Protein AF-N6UA47-F1 (afdb_monomer_lite)

pLDDT: mean 77.06, std 16.18, range [23.44, 95.56]

Organism: Dendroctonus ponderosae (NCBI:txid77166)

Foldseek 3Di:
DVVVVVVLVVPLVVNLCCLVPDPVVVCVVVLVVCVVVPDPLLSVQVVLLSVLVSQLSNVLSVDDPVLVVLCPPPLLVVLLVDDPDPLCVVLVVLVVVVVVDRDHNQSVLVSLVSVVVSSLVSCVVRPPDPSSSVSVVVSSCSSSVVSVVD

Secondary structure (DSSP, 8-state):
-HHHHHHHHHTHHHHHHHHHHTHHHHHHHHHHHHHHHS-HHHHHHHHHHHHHHHHHHHHHTTS-HHHHHHHT-HHHHHHHH--S-HHHHHHHHHHHHHHHS---HHHHHHHHHHHHHHHHHHHHHH---HHHHHHHHHHHHHHHGGGGG-

Sequence (150 aa):
MHRLLLFCILDEITFCSYVKSGLRDCFNSTNALLEKCLPVKSKNVFLFMLDSTINLLKAVCAASAAEVIELVQPCVIDAIRGSDNMCYDSIEIDLLSFELNSSTKSDICKTLHSYRTCIDLELDRECSSAITTRTFFKFYDIWTSKCINQ

Radius of gyration: 16.41 Å; chains: 1; bounding box: 32×40×43 Å

Structure (mmCIF, N/CA/C/O backbone):
data_AF-N6UA47-F1
#
_entry.id   AF-N6UA47-F1
#
loop_
_atom_site.group_PDB
_atom_site.id
_atom_site.type_symbol
_atom_site.label_atom_id
_atom_site.label_alt_id
_atom_site.label_comp_id
_atom_site.label_asym_id
_atom_site.label_entity_id
_atom_site.label_seq_id
_atom_site.pdbx_PDB_ins_code
_atom_site.Cartn_x
_atom_site.Cartn_y
_atom_site.Cartn_z
_atom_site.occupancy
_atom_site.B_iso_or_equiv
_atom_site.auth_seq_id
_atom_site.auth_comp_id
_atom_site.auth_asym_id
_atom_site.auth_atom_id
_atom_site.pdbx_PDB_model_num
ATOM 1 N N . MET A 1 1 ? 12.973 -1.249 11.176 1.00 34.34 1 MET A N 1
ATOM 2 C CA . MET A 1 1 ? 11.824 -1.770 10.398 1.00 34.34 1 MET A CA 1
ATOM 3 C C . MET A 1 1 ? 12.188 -2.223 8.978 1.00 34.34 1 MET A C 1
ATOM 5 O O . MET A 1 1 ? 11.657 -3.243 8.572 1.00 34.34 1 MET A O 1
ATOM 9 N N . HIS A 1 2 ? 13.140 -1.598 8.260 1.00 29.05 2 HIS A N 1
ATOM 10 C CA . HIS A 1 2 ? 13.550 -2.028 6.896 1.00 29.05 2 HIS A CA 1
ATOM 11 C C . HIS A 1 2 ? 13.979 -3.489 6.736 1.00 29.05 2 HIS A C 1
ATOM 13 O O . HIS A 1 2 ? 13.713 -4.100 5.709 1.00 29.05 2 HIS A O 1
ATOM 19 N N . ARG A 1 3 ? 14.607 -4.084 7.755 1.00 23.44 3 ARG A N 1
ATOM 20 C CA . ARG A 1 3 ? 15.007 -5.498 7.696 1.00 23.44 3 ARG A CA 1
ATOM 21 C C . ARG A 1 3 ? 13.835 -6.480 7.777 1.00 23.44 3 ARG A C 1
ATOM 23 O O . ARG A 1 3 ? 13.989 -7.588 7.291 1.00 23.44 3 ARG A O 1
ATOM 30 N N . LEU A 1 4 ? 12.693 -6.092 8.352 1.00 31.94 4 LEU A N 1
ATOM 31 C CA . LEU A 1 4 ? 11.525 -6.974 8.486 1.00 31.94 4 LEU A CA 1
ATOM 32 C C . LEU A 1 4 ? 10.769 -7.122 7.161 1.00 31.94 4 LEU A C 1
ATOM 34 O O . LEU A 1 4 ? 10.395 -8.234 6.810 1.00 31.94 4 LEU A O 1
ATOM 38 N N . LEU A 1 5 ? 10.623 -6.037 6.393 1.00 35.72 5 LEU A N 1
ATOM 39 C CA . LEU A 1 5 ? 9.990 -6.084 5.070 1.00 35.72 5 LEU A CA 1
ATOM 40 C C . LEU A 1 5 ? 10.819 -6.899 4.065 1.00 35.72 5 LEU A C 1
ATOM 42 O O . LEU A 1 5 ? 10.248 -7.684 3.318 1.00 35.72 5 LEU A O 1
ATOM 46 N N . LEU A 1 6 ? 12.155 -6.792 4.100 1.00 39.16 6 LEU A N 1
ATOM 47 C CA . LEU A 1 6 ? 13.029 -7.584 3.224 1.00 39.16 6 LEU A CA 1
ATOM 48 C C . LEU A 1 6 ? 13.099 -9.074 3.619 1.00 39.16 6 LEU A C 1
ATOM 50 O O . LEU A 1 6 ? 13.186 -9.929 2.742 1.00 39.16 6 LEU A O 1
ATOM 54 N N . PHE A 1 7 ? 13.045 -9.402 4.918 1.00 35.53 7 PHE A N 1
ATOM 55 C CA . PHE A 1 7 ? 13.068 -10.799 5.381 1.00 35.53 7 PHE A CA 1
ATOM 56 C C . PHE A 1 7 ? 11.785 -11.564 5.026 1.00 35.53 7 PHE A C 1
ATOM 58 O O . PHE A 1 7 ? 11.852 -12.764 4.781 1.00 35.53 7 PHE A O 1
ATOM 65 N N . CYS A 1 8 ? 10.629 -10.894 4.962 1.00 40.22 8 CYS A N 1
ATOM 66 C CA . CYS A 1 8 ? 9.364 -11.541 4.596 1.00 40.22 8 CYS A CA 1
ATOM 67 C C . CYS A 1 8 ? 9.278 -11.934 3.111 1.00 40.22 8 CYS A C 1
ATOM 69 O O . CYS A 1 8 ? 8.526 -12.845 2.780 1.00 40.22 8 CYS A O 1
ATOM 71 N N . ILE A 1 9 ? 10.040 -11.276 2.231 1.00 41.72 9 ILE A N 1
ATOM 72 C CA . ILE A 1 9 ? 10.009 -11.520 0.778 1.00 41.72 9 ILE A CA 1
ATOM 73 C C . ILE A 1 9 ? 10.908 -12.707 0.385 1.00 41.72 9 ILE A C 1
ATOM 75 O O . ILE A 1 9 ? 10.650 -13.366 -0.611 1.00 41.72 9 ILE A O 1
ATOM 79 N N . LEU A 1 10 ? 11.937 -13.034 1.175 1.00 40.81 10 LEU A N 1
ATOM 80 C CA . LEU A 1 10 ? 12.879 -14.119 0.855 1.00 40.81 10 LEU A CA 1
ATOM 81 C C . LEU A 1 10 ? 12.419 -15.517 1.313 1.00 40.81 10 LEU A C 1
ATOM 83 O O . LEU A 1 10 ? 12.999 -16.510 0.886 1.00 40.81 10 LEU A O 1
ATOM 87 N N . ASP A 1 11 ? 11.368 -15.605 2.132 1.00 43.97 11 ASP A N 1
ATOM 88 C CA . ASP A 1 11 ? 10.750 -16.862 2.582 1.00 43.97 11 ASP A CA 1
ATOM 89 C C . ASP A 1 11 ? 9.286 -16.929 2.092 1.00 43.97 11 ASP A C 1
ATOM 91 O O . ASP A 1 11 ? 8.339 -17.094 2.868 1.00 43.97 11 ASP A O 1
ATOM 95 N N . GLU A 1 12 ? 9.100 -16.706 0.779 1.00 53.38 12 GLU A N 1
ATOM 96 C CA . GLU A 1 12 ? 7.801 -16.585 0.083 1.00 53.38 12 GLU A CA 1
ATOM 97 C C . GLU A 1 12 ? 6.804 -17.682 0.484 1.00 53.38 12 GLU A C 1
ATOM 99 O O . GLU A 1 12 ? 5.621 -17.410 0.698 1.00 53.38 12 GLU A O 1
ATOM 104 N N . ILE A 1 13 ? 7.279 -18.924 0.630 1.00 56.22 13 ILE A N 1
ATOM 105 C CA . ILE A 1 13 ? 6.439 -20.084 0.952 1.00 56.22 13 ILE A CA 1
ATOM 106 C C . ILE A 1 13 ? 5.871 -19.957 2.370 1.00 56.22 13 ILE A C 1
ATOM 108 O O . ILE A 1 13 ? 4.674 -20.166 2.578 1.00 56.22 13 ILE A O 1
ATOM 112 N N . THR A 1 14 ? 6.696 -19.563 3.340 1.00 62.81 14 THR A N 1
ATOM 113 C CA . THR A 1 14 ? 6.305 -19.492 4.753 1.00 62.81 14 THR A CA 1
ATOM 114 C C . THR A 1 14 ? 5.447 -18.257 5.033 1.00 62.81 14 THR A C 1
ATOM 116 O O . THR A 1 14 ? 4.401 -18.365 5.681 1.00 62.81 14 THR A O 1
ATOM 119 N N . PHE A 1 15 ? 5.823 -17.092 4.491 1.00 70.12 15 PHE A N 1
ATOM 120 C CA . PHE A 1 15 ? 5.075 -15.845 4.686 1.00 70.12 15 PHE A CA 1
ATOM 121 C C . PHE A 1 15 ? 3.703 -15.886 4.010 1.00 70.12 15 PHE A C 1
ATOM 123 O O . PHE A 1 15 ? 2.685 -15.602 4.646 1.00 70.12 15 PHE A O 1
ATOM 130 N N . CYS A 1 16 ? 3.632 -16.295 2.742 1.00 76.75 16 CYS A N 1
ATOM 131 C CA . CYS A 1 16 ? 2.354 -16.336 2.038 1.00 76.75 16 CYS A CA 1
ATOM 132 C C . CYS A 1 16 ? 1.443 -17.460 2.522 1.00 76.75 16 CYS A C 1
ATOM 134 O O . CYS A 1 16 ? 0.220 -17.290 2.523 1.00 76.75 16 CYS A O 1
ATOM 136 N N . SER A 1 17 ? 2.010 -18.574 2.996 1.00 72.62 17 SER A N 1
ATOM 137 C CA . SER A 1 17 ? 1.240 -19.573 3.736 1.00 72.62 17 SER A CA 1
ATOM 138 C C . SER A 1 17 ? 0.646 -18.959 5.004 1.00 72.62 17 SER A C 1
ATOM 140 O O . SER A 1 17 ? -0.560 -19.055 5.198 1.00 72.62 17 SER A O 1
ATOM 142 N N . TYR A 1 18 ? 1.434 -18.229 5.802 1.00 72.50 18 TYR A N 1
ATOM 143 C CA . TYR A 1 18 ? 0.966 -17.567 7.028 1.00 72.50 18 TYR A CA 1
ATOM 144 C C . TYR A 1 18 ? -0.137 -16.521 6.777 1.00 72.50 18 TYR A C 1
ATOM 146 O O . TYR A 1 18 ? -1.153 -16.491 7.482 1.00 72.50 18 TYR A O 1
ATOM 154 N N . VAL A 1 19 ? 0.006 -15.697 5.732 1.00 76.19 19 VAL A N 1
ATOM 155 C CA . VAL A 1 19 ? -1.026 -14.733 5.306 1.00 76.19 19 VAL A CA 1
ATOM 156 C C . VAL A 1 19 ? -2.326 -15.445 4.921 1.00 76.19 19 VAL A C 1
ATOM 158 O O . VAL A 1 19 ? -3.413 -14.975 5.270 1.00 76.19 19 VAL A O 1
ATOM 161 N N . LYS A 1 20 ? -2.233 -16.584 4.222 1.00 70.31 20 LYS A N 1
ATOM 162 C CA . LYS A 1 20 ? -3.396 -17.386 3.813 1.00 70.31 20 LYS A CA 1
ATOM 163 C C . LYS A 1 20 ? -4.024 -18.153 4.979 1.00 70.31 20 LYS A C 1
ATOM 165 O O . LYS A 1 20 ? -5.244 -18.287 4.993 1.00 70.31 20 LYS A O 1
ATOM 170 N N . SER A 1 21 ? -3.222 -18.643 5.925 1.00 68.25 21 SER A N 1
ATOM 171 C CA . SER A 1 21 ? -3.654 -19.623 6.925 1.00 68.25 21 SER A CA 1
ATOM 172 C C . SER A 1 21 ? -3.957 -19.057 8.311 1.00 68.25 21 SER A C 1
ATOM 174 O O . SER A 1 21 ? -4.603 -19.762 9.076 1.00 68.25 21 SER A O 1
ATOM 176 N N . GLY A 1 22 ? -3.492 -17.853 8.682 1.00 65.44 22 GLY A N 1
ATOM 177 C CA . GLY A 1 22 ? -3.622 -17.436 10.089 1.00 65.44 22 GLY A CA 1
ATOM 178 C C . GLY A 1 22 ? -3.340 -15.981 10.460 1.00 65.44 22 GLY A C 1
ATOM 179 O O . GLY A 1 22 ? -3.441 -15.648 11.639 1.00 65.44 22 GLY A O 1
ATOM 180 N N . LEU A 1 23 ? -3.028 -15.080 9.517 1.00 69.38 23 LEU A N 1
ATOM 181 C CA . LEU A 1 23 ? -2.767 -13.672 9.863 1.00 69.38 23 LEU A CA 1
ATOM 182 C C . LEU A 1 23 ? -3.960 -13.022 10.589 1.00 69.38 23 LEU A C 1
ATOM 184 O O . LEU A 1 23 ? -3.775 -12.346 11.596 1.00 69.38 23 LEU A O 1
ATOM 188 N N . ARG A 1 24 ? -5.193 -13.272 10.131 1.00 67.75 24 ARG A N 1
ATOM 189 C CA . ARG A 1 24 ? -6.404 -12.763 10.800 1.00 67.75 24 ARG A CA 1
ATOM 190 C C . ARG A 1 24 ? -6.578 -13.359 12.200 1.00 67.75 24 ARG A C 1
ATOM 192 O O . ARG A 1 24 ? -6.982 -12.645 13.110 1.00 67.75 24 ARG A O 1
ATOM 199 N N . ASP A 1 25 ? -6.219 -14.624 12.382 1.00 68.38 25 ASP A N 1
ATOM 200 C CA . ASP A 1 25 ? -6.344 -15.319 13.665 1.00 68.38 25 ASP A CA 1
ATOM 201 C C . ASP A 1 25 ? -5.321 -14.837 14.698 1.00 68.38 25 ASP A C 1
ATOM 203 O O . ASP A 1 25 ? -5.651 -14.725 15.878 1.00 68.38 25 ASP A O 1
ATOM 207 N N . CYS A 1 26 ? -4.127 -14.433 14.254 1.00 64.88 26 CYS A N 1
ATOM 208 C CA . CYS A 1 26 ? -3.145 -13.749 15.098 1.00 64.88 26 CYS A CA 1
ATOM 209 C C . CYS A 1 26 ? -3.730 -12.461 15.698 1.00 64.88 26 CYS A C 1
ATOM 211 O O . CYS A 1 26 ? -3.664 -12.230 16.907 1.00 64.88 26 CYS A O 1
ATOM 213 N N . PHE A 1 27 ? -4.402 -11.666 14.861 1.00 68.00 27 PHE A N 1
ATOM 214 C CA . PHE A 1 27 ? -5.053 -10.441 15.305 1.00 68.00 27 PHE A CA 1
ATOM 215 C C . PHE A 1 27 ? -6.385 -10.673 16.019 1.00 68.00 27 PHE A C 1
ATOM 217 O O . PHE A 1 27 ? -6.824 -9.767 16.711 1.00 68.00 27 PHE A O 1
ATOM 224 N N . ASN A 1 28 ? -7.024 -11.844 15.937 1.00 66.81 28 ASN A N 1
ATOM 225 C CA . ASN A 1 28 ? -8.259 -12.116 16.687 1.00 66.81 28 ASN A CA 1
ATOM 226 C C . ASN A 1 28 ? -8.018 -12.096 18.206 1.00 66.81 28 ASN A C 1
ATOM 228 O O . ASN A 1 28 ? -8.797 -11.500 18.950 1.00 66.81 28 ASN A O 1
ATOM 232 N N . SER A 1 29 ? -6.901 -12.662 18.663 1.00 61.78 29 SER A N 1
ATOM 233 C CA . SER A 1 29 ? -6.492 -12.604 20.074 1.00 61.78 29 SER A CA 1
ATOM 234 C C . SER A 1 29 ? -6.135 -11.177 20.506 1.00 61.78 29 SER A C 1
ATOM 236 O O . SER A 1 29 ? -6.506 -10.734 21.593 1.00 61.78 29 SER A O 1
ATOM 238 N N . THR A 1 30 ? -5.470 -10.418 19.632 1.00 62.56 30 THR A N 1
ATOM 239 C CA . THR A 1 30 ? -5.153 -8.999 19.857 1.00 62.56 30 THR A CA 1
ATOM 240 C C . THR A 1 30 ? -6.403 -8.118 19.811 1.00 62.56 30 THR A C 1
ATOM 242 O O . THR A 1 30 ? -6.503 -7.167 20.578 1.00 62.56 30 THR A O 1
ATOM 245 N N . ASN A 1 31 ? -7.402 -8.456 18.993 1.00 61.81 31 ASN A N 1
ATOM 246 C CA . ASN A 1 31 ? -8.672 -7.741 18.894 1.00 61.81 31 ASN A CA 1
ATOM 247 C C . ASN A 1 31 ? -9.417 -7.764 20.228 1.00 61.81 31 ASN A C 1
ATOM 249 O O . ASN A 1 31 ? -9.959 -6.737 20.615 1.00 61.81 31 ASN A O 1
ATOM 253 N N . ALA A 1 32 ? -9.381 -8.876 20.968 1.00 62.19 32 ALA A N 1
ATOM 254 C CA . ALA A 1 32 ? -9.982 -8.961 22.301 1.00 62.19 32 ALA A CA 1
ATOM 255 C C . ALA A 1 32 ? -9.299 -8.041 23.339 1.00 62.19 32 ALA A C 1
ATOM 257 O O . ALA A 1 32 ? -9.942 -7.579 24.284 1.00 62.19 32 ALA A O 1
ATOM 258 N N . LEU A 1 33 ? -8.003 -7.753 23.172 1.00 60.06 33 LEU A N 1
ATOM 259 C CA . LEU A 1 33 ? -7.275 -6.766 23.980 1.00 60.06 33 LEU A CA 1
ATOM 260 C C . LEU A 1 33 ? -7.591 -5.335 23.528 1.00 60.06 33 LEU A C 1
ATOM 262 O O . LEU A 1 33 ? -7.897 -4.477 24.353 1.00 60.06 33 LEU A O 1
ATOM 266 N N . LEU A 1 34 ? -7.597 -5.090 22.218 1.00 61.75 34 LEU A N 1
ATOM 267 C CA . LEU A 1 34 ? -7.951 -3.795 21.636 1.00 61.75 34 LEU A CA 1
ATOM 268 C C . LEU A 1 34 ? -9.404 -3.405 21.939 1.00 61.75 34 LEU A C 1
ATOM 270 O O . LEU A 1 34 ? -9.682 -2.232 22.158 1.00 61.75 34 LEU A O 1
ATOM 274 N N . GLU A 1 35 ? -10.314 -4.374 22.040 1.00 59.16 35 GLU A N 1
ATOM 275 C CA . GLU A 1 35 ? -11.705 -4.185 22.470 1.00 59.16 35 GLU A CA 1
ATOM 276 C C . GLU A 1 35 ? -11.841 -3.584 23.866 1.00 59.16 35 GLU A C 1
ATOM 278 O O . GLU A 1 35 ? -12.810 -2.876 24.130 1.00 59.16 35 GLU A O 1
ATOM 283 N N . LYS A 1 36 ? -10.881 -3.857 24.753 1.00 63.09 36 LYS A N 1
ATOM 284 C CA . LYS A 1 36 ? -10.877 -3.340 26.125 1.00 63.09 36 LYS A CA 1
ATOM 285 C C . LYS A 1 36 ? -10.138 -2.010 26.252 1.00 63.09 36 LYS A C 1
ATOM 2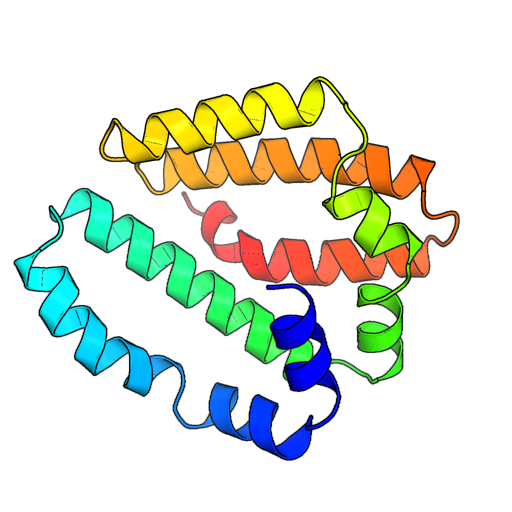87 O O . LYS A 1 36 ? -10.394 -1.276 27.200 1.00 63.09 36 LYS A O 1
ATOM 292 N N . CYS A 1 37 ? -9.225 -1.710 25.327 1.00 64.12 37 CYS A N 1
ATOM 293 C CA . CYS A 1 37 ? -8.318 -0.566 25.427 1.00 64.12 37 CYS A CA 1
ATOM 294 C C . CYS A 1 37 ? -8.667 0.595 24.488 1.00 64.12 37 CYS A C 1
ATOM 296 O O . CYS A 1 37 ? -8.301 1.729 24.786 1.00 64.12 37 CYS A O 1
ATOM 298 N N . LEU A 1 38 ? -9.349 0.342 23.365 1.00 65.44 38 LEU A N 1
ATOM 299 C CA . LEU A 1 38 ? -9.661 1.372 22.376 1.00 65.44 38 LEU A CA 1
ATOM 300 C C . LEU A 1 38 ? -11.135 1.794 22.420 1.00 65.44 38 LEU A C 1
ATOM 302 O O . LEU A 1 38 ? -12.026 0.943 22.475 1.00 65.44 38 LEU A O 1
ATOM 306 N N . PRO A 1 39 ? -11.425 3.100 22.289 1.00 68.31 39 PRO A N 1
ATOM 307 C CA . PRO A 1 39 ? -12.786 3.558 22.056 1.00 68.31 39 PRO A CA 1
ATOM 308 C C . PRO A 1 39 ? -13.328 2.995 20.731 1.00 68.31 39 PRO A C 1
ATOM 310 O O . PRO A 1 39 ? -12.594 2.802 19.759 1.00 68.31 39 PRO A O 1
ATOM 313 N N . VAL A 1 40 ? -14.645 2.762 20.677 1.00 71.38 40 VAL A N 1
ATOM 314 C CA . VAL A 1 40 ? -15.344 2.075 19.566 1.00 71.38 40 VAL A CA 1
ATOM 315 C C . VAL A 1 40 ? -14.995 2.653 18.187 1.00 71.38 40 VAL A C 1
ATOM 317 O O . VAL A 1 40 ? -14.835 1.913 17.216 1.00 71.38 40 VAL A O 1
ATOM 320 N N . LYS A 1 41 ? -14.839 3.977 18.096 1.00 68.06 41 LYS A N 1
ATOM 321 C CA . LYS A 1 41 ? -14.491 4.671 16.851 1.00 68.06 41 LYS A CA 1
ATOM 322 C C . LYS A 1 41 ? -13.101 4.266 16.338 1.00 68.06 41 LYS A C 1
ATOM 324 O O . LYS A 1 41 ? -12.979 3.861 15.184 1.00 68.06 41 LYS A O 1
ATOM 329 N N . SER A 1 42 ? -12.095 4.257 17.214 1.00 71.62 42 SER A N 1
ATOM 330 C CA . SER A 1 42 ? -10.724 3.840 16.891 1.00 71.62 42 SER A CA 1
ATOM 331 C C . SER A 1 42 ? -10.629 2.344 16.573 1.00 71.62 42 SER A C 1
ATOM 333 O O . SER A 1 42 ? -9.885 1.956 15.676 1.00 71.62 42 SER A O 1
ATOM 335 N N . LYS A 1 43 ? -11.445 1.496 17.220 1.00 74.44 43 LYS A N 1
ATOM 336 C CA . LYS A 1 43 ? -11.556 0.063 16.879 1.00 74.44 43 LYS A CA 1
ATOM 337 C C . LYS A 1 43 ? -11.991 -0.141 15.426 1.00 74.44 43 LYS A C 1
ATOM 339 O O . LYS A 1 43 ? -11.402 -0.940 14.700 1.00 74.44 43 LYS A O 1
ATOM 344 N N . ASN A 1 44 ? -13.021 0.584 14.995 1.00 78.12 44 ASN A N 1
ATOM 345 C CA . ASN A 1 44 ? -13.554 0.461 13.639 1.00 78.12 44 ASN A CA 1
ATOM 346 C C . ASN A 1 44 ? -12.554 0.914 12.571 1.00 78.12 44 ASN A C 1
ATOM 348 O O . ASN A 1 44 ? -12.551 0.353 11.475 1.00 78.12 44 ASN A O 1
ATOM 352 N N . VAL A 1 45 ? -11.722 1.906 12.888 1.00 81.19 45 VAL A N 1
ATOM 353 C CA . VAL A 1 45 ? -10.618 2.348 12.029 1.00 81.19 45 VAL A CA 1
ATOM 354 C C . VAL A 1 45 ? -9.500 1.309 11.985 1.00 81.19 45 VAL A C 1
ATOM 356 O O . VAL A 1 45 ? -9.053 0.942 10.900 1.00 81.19 45 VAL A O 1
ATOM 359 N N . PHE A 1 46 ? -9.097 0.766 13.135 1.00 80.69 46 PHE A N 1
ATOM 360 C CA . PHE A 1 46 ? -8.068 -0.271 13.193 1.00 80.69 46 PHE A CA 1
ATOM 361 C C . PHE A 1 46 ? -8.453 -1.509 12.373 1.00 80.69 46 PHE A C 1
ATOM 363 O O . PHE A 1 46 ? -7.688 -1.948 11.519 1.00 80.69 46 PHE A O 1
ATOM 370 N N . LEU A 1 47 ? -9.663 -2.043 12.578 1.00 83.19 47 LEU A N 1
ATOM 371 C CA . LEU A 1 47 ? -10.148 -3.208 11.830 1.00 83.19 47 LEU A CA 1
ATOM 372 C C . LEU A 1 47 ? -10.265 -2.923 10.329 1.00 83.19 47 LEU A C 1
ATOM 374 O O . LEU A 1 47 ? -9.984 -3.797 9.510 1.00 83.19 47 LEU A O 1
ATOM 378 N N . PHE A 1 48 ? -10.655 -1.699 9.968 1.00 86.56 48 PHE A N 1
ATOM 379 C CA . PHE A 1 48 ? -10.680 -1.258 8.578 1.00 86.56 48 PHE A CA 1
ATOM 380 C C . PHE A 1 48 ? -9.283 -1.333 7.947 1.00 86.56 48 PHE A C 1
ATOM 382 O O . PHE A 1 48 ? -9.133 -1.977 6.909 1.00 86.56 48 PHE A O 1
ATOM 389 N N . MET A 1 49 ? -8.265 -0.768 8.605 1.00 84.94 49 MET A N 1
ATOM 390 C CA . MET A 1 49 ? -6.881 -0.793 8.118 1.00 84.94 49 MET A CA 1
ATOM 391 C C . MET A 1 49 ? -6.284 -2.198 8.101 1.00 84.94 49 MET A C 1
ATOM 393 O O . MET A 1 49 ? -5.617 -2.567 7.137 1.00 84.94 49 MET A O 1
ATOM 397 N N . LEU A 1 50 ? -6.553 -3.007 9.127 1.00 84.75 50 LEU A N 1
ATOM 398 C CA . LEU A 1 50 ? -6.086 -4.389 9.192 1.00 84.75 50 LEU A CA 1
ATOM 399 C C . LEU A 1 50 ? -6.612 -5.205 8.008 1.00 84.75 50 LEU A C 1
ATOM 401 O O . LEU A 1 50 ? -5.839 -5.879 7.330 1.00 84.75 50 LEU A O 1
ATOM 405 N N . ASP A 1 51 ? -7.914 -5.130 7.731 1.00 87.06 51 ASP A N 1
ATOM 406 C CA . ASP A 1 51 ? -8.501 -5.848 6.604 1.00 87.06 51 ASP A CA 1
ATOM 407 C C . ASP A 1 51 ? -7.928 -5.383 5.258 1.00 87.06 51 ASP A C 1
ATOM 409 O O . ASP A 1 51 ? -7.656 -6.213 4.389 1.00 87.06 51 ASP A O 1
ATOM 413 N N . SER A 1 52 ? -7.750 -4.071 5.078 1.00 88.94 52 SER A N 1
ATOM 414 C CA . SER A 1 52 ? -7.130 -3.496 3.879 1.00 88.94 52 SER A CA 1
ATOM 415 C C . SER A 1 52 ? -5.714 -4.035 3.669 1.00 88.94 52 SER A C 1
ATOM 417 O O . SER A 1 52 ? -5.370 -4.485 2.575 1.00 88.94 52 SER A O 1
ATOM 419 N N . THR A 1 53 ? 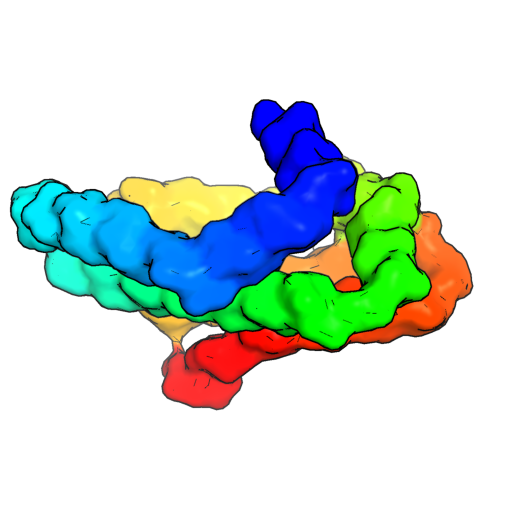-4.907 -4.079 4.730 1.00 87.62 53 THR A N 1
ATOM 420 C CA . THR A 1 53 ? -3.545 -4.625 4.687 1.00 87.62 53 THR A CA 1
ATOM 421 C C . THR A 1 53 ? -3.542 -6.129 4.414 1.00 87.62 53 THR A C 1
ATOM 423 O O . THR A 1 53 ? -2.750 -6.601 3.603 1.00 87.62 53 THR A O 1
ATOM 426 N N . ILE A 1 54 ? -4.455 -6.901 5.011 1.00 86.00 54 ILE A N 1
ATOM 427 C CA . ILE A 1 54 ? -4.595 -8.337 4.713 1.00 86.00 54 ILE A CA 1
ATOM 428 C C . ILE A 1 54 ? -4.915 -8.554 3.226 1.00 86.00 54 ILE A C 1
ATOM 430 O O . ILE A 1 54 ? -4.355 -9.461 2.608 1.00 86.00 54 ILE A O 1
ATOM 434 N N . ASN A 1 55 ? -5.793 -7.736 2.641 1.00 89.00 55 ASN A N 1
ATOM 435 C CA . ASN A 1 55 ? -6.129 -7.825 1.220 1.00 89.00 55 ASN A CA 1
ATOM 436 C C . ASN A 1 55 ? -4.924 -7.521 0.322 1.00 89.00 55 ASN A C 1
ATOM 438 O O . ASN A 1 55 ? -4.674 -8.272 -0.621 1.00 89.00 55 ASN A O 1
ATOM 442 N N . LEU A 1 56 ? -4.150 -6.483 0.650 1.00 90.62 56 LEU A N 1
ATOM 443 C CA . LEU A 1 56 ? -2.896 -6.173 -0.035 1.00 90.62 56 LEU A CA 1
ATOM 444 C C . LEU A 1 56 ? -1.923 -7.359 0.021 1.00 90.62 56 LEU A C 1
ATOM 446 O O . LEU A 1 56 ? -1.439 -7.807 -1.014 1.00 90.62 56 LEU A O 1
ATOM 450 N N . LEU A 1 57 ? -1.677 -7.912 1.210 1.00 88.06 57 LEU A N 1
ATOM 451 C CA . LEU A 1 57 ? -0.744 -9.029 1.385 1.00 88.06 57 LEU A CA 1
ATOM 452 C C . LEU A 1 57 ? -1.183 -10.276 0.610 1.00 88.06 57 LEU A C 1
ATOM 454 O O . LEU A 1 57 ? -0.357 -10.944 -0.006 1.00 88.06 57 LEU A O 1
ATOM 458 N N . LYS A 1 58 ? -2.487 -10.574 0.584 1.00 88.19 58 LYS A N 1
ATOM 459 C CA . LYS A 1 58 ? -3.031 -11.662 -0.242 1.00 88.19 58 LYS A CA 1
ATOM 460 C C . LYS A 1 58 ? -2.791 -11.427 -1.729 1.00 88.19 58 LYS A C 1
ATOM 462 O O . LYS A 1 58 ? -2.471 -12.384 -2.429 1.00 88.19 58 LYS A O 1
ATOM 467 N N . ALA A 1 59 ? -2.944 -10.190 -2.198 1.00 89.94 59 ALA A N 1
ATOM 468 C CA . ALA A 1 59 ? -2.680 -9.843 -3.587 1.00 89.94 59 ALA A CA 1
ATOM 469 C C . ALA A 1 59 ? -1.196 -9.982 -3.934 1.00 89.94 59 ALA A C 1
ATOM 471 O O . ALA A 1 59 ? -0.883 -10.573 -4.961 1.00 89.94 59 ALA A O 1
ATOM 472 N N . VAL A 1 60 ? -0.289 -9.510 -3.072 1.00 89.25 60 VAL A N 1
ATOM 473 C CA . VAL A 1 60 ? 1.165 -9.676 -3.258 1.00 89.25 60 VAL A CA 1
ATOM 474 C C . VAL A 1 60 ? 1.529 -11.162 -3.308 1.00 89.25 60 VAL A C 1
ATOM 476 O O . VAL A 1 60 ? 2.226 -11.597 -4.212 1.00 89.25 60 VAL A O 1
ATOM 479 N N . CYS A 1 61 ? 0.958 -11.976 -2.422 1.00 86.38 61 CYS A N 1
ATOM 480 C CA . CYS A 1 61 ? 1.155 -13.428 -2.406 1.00 86.38 61 CYS A CA 1
ATOM 481 C C . CYS A 1 61 ? 0.522 -14.196 -3.579 1.00 86.38 61 CYS A C 1
ATOM 483 O O . CYS A 1 61 ? 0.698 -15.413 -3.684 1.00 86.38 61 CYS A O 1
ATOM 485 N N . ALA A 1 62 ? -0.280 -13.527 -4.403 1.00 89.00 62 ALA A N 1
ATOM 486 C CA . ALA A 1 62 ? -0.835 -14.064 -5.642 1.00 89.00 62 ALA A CA 1
ATOM 487 C C . ALA A 1 62 ? -0.194 -13.425 -6.886 1.00 89.00 62 ALA A C 1
ATOM 489 O O . ALA A 1 62 ? -0.551 -13.790 -8.006 1.00 89.00 62 ALA A O 1
ATOM 490 N N . ALA A 1 63 ? 0.713 -12.468 -6.693 1.00 88.44 63 ALA A N 1
ATOM 491 C CA . ALA A 1 63 ? 1.407 -11.776 -7.759 1.00 88.44 63 ALA A CA 1
ATOM 492 C C . ALA A 1 63 ? 2.452 -12.680 -8.410 1.00 88.44 63 ALA A C 1
ATOM 494 O O . ALA A 1 63 ? 2.952 -13.635 -7.813 1.00 88.44 63 ALA A O 1
ATOM 495 N N . SER A 1 64 ? 2.811 -12.351 -9.644 1.00 88.62 64 SER A N 1
ATOM 496 C CA . SER A 1 64 ? 3.988 -12.945 -10.271 1.00 88.62 64 SER A CA 1
ATOM 497 C C . SER A 1 64 ? 5.275 -12.402 -9.641 1.00 88.62 64 SER A C 1
ATOM 499 O O . SER A 1 64 ? 5.318 -11.262 -9.178 1.00 88.62 64 SER A O 1
ATOM 501 N N . ALA A 1 65 ? 6.359 -13.180 -9.700 1.00 85.38 65 ALA A N 1
ATOM 502 C CA . ALA A 1 65 ? 7.670 -12.734 -9.225 1.00 85.38 65 ALA A CA 1
ATOM 503 C C . ALA A 1 65 ? 8.119 -11.421 -9.896 1.00 85.38 65 ALA A C 1
ATOM 505 O O . ALA A 1 65 ? 8.703 -10.565 -9.242 1.00 85.38 65 ALA A O 1
ATOM 506 N N . ALA A 1 66 ? 7.793 -11.227 -11.181 1.00 87.75 66 ALA A N 1
ATOM 507 C CA . ALA A 1 66 ? 8.083 -9.985 -11.893 1.00 87.75 66 ALA A CA 1
ATOM 508 C C . ALA A 1 66 ? 7.392 -8.778 -11.239 1.00 87.75 66 ALA A C 1
ATOM 510 O O . ALA A 1 66 ? 8.032 -7.763 -11.005 1.00 87.75 66 ALA A O 1
ATOM 511 N N . GLU A 1 67 ? 6.117 -8.901 -10.870 1.00 88.75 67 GLU A N 1
ATOM 512 C CA . GLU A 1 67 ? 5.388 -7.819 -10.199 1.00 88.75 67 GLU A CA 1
ATOM 513 C C . GLU A 1 67 ? 5.937 -7.529 -8.797 1.00 88.75 67 GLU A C 1
ATOM 515 O O . GLU A 1 67 ? 6.005 -6.370 -8.395 1.00 88.75 67 GLU A O 1
ATOM 520 N N . VAL A 1 68 ? 6.363 -8.558 -8.058 1.00 87.06 68 VAL A N 1
ATOM 521 C CA . VAL A 1 68 ? 7.013 -8.371 -6.750 1.00 87.06 68 VAL A CA 1
ATOM 522 C C . VAL A 1 68 ? 8.350 -7.645 -6.910 1.00 87.06 68 VAL A C 1
ATOM 524 O O . VAL A 1 68 ? 8.650 -6.745 -6.129 1.00 87.06 68 VAL A O 1
ATOM 527 N N . ILE A 1 69 ? 9.128 -7.989 -7.940 1.00 88.62 69 ILE A N 1
ATOM 528 C CA . ILE A 1 69 ? 10.395 -7.320 -8.260 1.00 88.62 69 ILE A CA 1
ATOM 529 C C . ILE A 1 69 ? 10.170 -5.835 -8.565 1.00 88.62 69 ILE A C 1
ATOM 531 O O . ILE A 1 69 ? 10.930 -5.003 -8.077 1.00 88.62 69 ILE A O 1
ATOM 535 N N . GLU A 1 70 ? 9.123 -5.489 -9.319 1.00 91.19 70 GLU A N 1
ATOM 536 C CA . GLU A 1 70 ? 8.764 -4.090 -9.589 1.00 91.19 70 GLU A CA 1
ATOM 537 C C . GLU A 1 70 ? 8.470 -3.305 -8.299 1.00 91.19 70 GLU A C 1
ATOM 539 O O . GLU A 1 70 ? 8.904 -2.165 -8.159 1.00 91.19 70 GLU A O 1
ATOM 544 N N . LEU A 1 71 ? 7.796 -3.917 -7.318 1.00 88.44 71 LEU A N 1
ATOM 545 C CA . LEU A 1 71 ? 7.463 -3.263 -6.044 1.00 88.44 71 LEU A CA 1
ATOM 546 C C . LEU A 1 71 ? 8.674 -2.953 -5.159 1.00 88.44 71 LEU A C 1
ATOM 548 O O . LEU A 1 71 ? 8.603 -2.054 -4.322 1.00 88.44 71 LEU A O 1
ATOM 552 N N . VAL A 1 72 ? 9.763 -3.709 -5.303 1.00 89.00 72 VAL A N 1
ATOM 553 C CA . VAL A 1 72 ? 10.977 -3.551 -4.484 1.00 89.00 72 VAL A CA 1
ATOM 554 C C . VAL A 1 72 ? 12.103 -2.836 -5.223 1.00 89.00 72 VAL A C 1
ATOM 556 O O . VAL A 1 72 ? 13.232 -2.797 -4.729 1.00 89.00 72 VAL A O 1
ATOM 559 N N . GLN A 1 73 ? 11.812 -2.265 -6.396 1.00 88.81 73 GLN A N 1
ATOM 560 C CA . GLN A 1 73 ? 12.767 -1.429 -7.113 1.00 88.81 73 GLN A CA 1
ATOM 561 C C . GLN A 1 73 ? 13.240 -0.277 -6.211 1.00 88.81 73 GLN A C 1
ATOM 563 O O . GLN A 1 73 ? 12.416 0.340 -5.529 1.00 88.81 73 GLN A O 1
ATOM 568 N N . PRO A 1 74 ? 14.542 0.063 -6.219 1.00 90.81 74 PRO A N 1
ATOM 569 C CA . PRO A 1 74 ? 15.070 1.157 -5.406 1.00 90.81 74 PRO A CA 1
ATOM 570 C C . PRO A 1 74 ? 14.311 2.475 -5.599 1.00 90.81 74 PRO A C 1
ATOM 572 O O . PRO A 1 74 ? 13.955 3.107 -4.611 1.00 90.81 74 PRO A O 1
ATOM 575 N N . CYS A 1 75 ? 13.956 2.820 -6.842 1.00 92.25 75 CYS A N 1
ATOM 576 C CA . CYS A 1 75 ? 13.216 4.049 -7.138 1.00 92.25 75 CYS A CA 1
ATOM 577 C C . CYS A 1 75 ? 11.835 4.100 -6.458 1.00 92.25 75 CYS A C 1
ATOM 579 O O . CYS A 1 75 ? 11.403 5.162 -6.024 1.00 92.25 75 CYS A O 1
ATOM 581 N N . VAL A 1 76 ? 11.157 2.953 -6.296 1.00 90.81 76 VAL A N 1
ATOM 582 C CA . VAL A 1 76 ? 9.869 2.875 -5.584 1.00 90.81 76 VAL A CA 1
ATOM 583 C C . VAL A 1 76 ? 10.079 3.117 -4.097 1.00 90.81 76 VAL A C 1
ATOM 585 O O . VAL A 1 76 ? 9.310 3.834 -3.463 1.00 90.81 76 VAL A O 1
ATOM 588 N N . ILE A 1 77 ? 11.136 2.538 -3.529 1.00 87.88 77 ILE A N 1
ATOM 589 C CA . ILE A 1 77 ? 11.487 2.731 -2.121 1.00 87.88 77 ILE A CA 1
ATOM 590 C C . ILE A 1 77 ? 11.813 4.203 -1.850 1.00 87.88 77 ILE A C 1
ATOM 592 O O . ILE A 1 77 ? 11.396 4.733 -0.820 1.00 87.88 77 ILE A O 1
ATOM 596 N N . ASP A 1 78 ? 12.540 4.852 -2.755 1.00 87.31 78 ASP A N 1
ATOM 597 C CA . ASP A 1 78 ? 12.914 6.258 -2.624 1.00 87.31 78 ASP A CA 1
ATOM 598 C C . ASP A 1 78 ? 11.700 7.181 -2.807 1.00 87.31 78 ASP A C 1
ATOM 600 O O . ASP A 1 78 ? 11.505 8.081 -1.990 1.00 87.31 78 ASP A O 1
ATOM 604 N N . ALA A 1 79 ? 10.797 6.872 -3.746 1.00 87.31 79 ALA A N 1
ATOM 605 C CA . ALA A 1 79 ? 9.529 7.584 -3.896 1.00 87.31 79 ALA A CA 1
ATOM 606 C C . ALA A 1 79 ? 8.638 7.482 -2.641 1.00 87.31 79 ALA A C 1
ATOM 608 O O . ALA A 1 79 ? 8.082 8.483 -2.191 1.00 87.31 79 ALA A O 1
ATOM 609 N N . ILE A 1 80 ? 8.528 6.288 -2.037 1.00 84.19 80 ILE A N 1
ATOM 610 C CA . ILE A 1 80 ? 7.743 6.049 -0.806 1.00 84.19 80 ILE A CA 1
ATOM 611 C C . ILE A 1 80 ? 8.324 6.794 0.391 1.00 84.19 80 ILE A C 1
ATOM 613 O O . ILE A 1 80 ? 7.571 7.232 1.264 1.00 84.19 80 ILE A O 1
ATOM 617 N N . ARG A 1 81 ? 9.656 6.880 0.479 1.00 79.38 81 ARG A N 1
ATOM 618 C CA . ARG A 1 81 ? 10.322 7.562 1.592 1.00 79.38 81 ARG A CA 1
ATOM 619 C C . ARG A 1 81 ? 10.036 9.056 1.599 1.00 79.38 81 ARG A C 1
ATOM 621 O O . ARG A 1 81 ? 10.134 9.622 2.678 1.00 79.38 81 ARG A O 1
ATOM 628 N N . GLY A 1 82 ? 9.663 9.630 0.451 1.00 65.38 82 GLY A N 1
ATOM 629 C CA . GLY A 1 82 ? 9.439 11.058 0.286 1.00 65.38 82 GLY A CA 1
ATOM 630 C C . GLY A 1 82 ? 10.742 11.809 0.537 1.00 65.38 82 GLY A C 1
ATOM 631 O O . GLY A 1 82 ? 11.172 11.974 1.675 1.00 65.38 82 GLY A O 1
ATOM 632 N N . SER A 1 83 ? 11.429 12.255 -0.513 1.00 56.44 83 SER A N 1
ATOM 633 C CA . SER A 1 83 ? 12.469 13.267 -0.286 1.00 56.44 83 SER A CA 1
ATOM 634 C C . SER A 1 83 ? 11.772 14.528 0.230 1.00 56.44 83 SER A C 1
ATOM 636 O O . SER A 1 83 ? 10.839 14.921 -0.456 1.00 56.44 83 SER A O 1
ATOM 638 N N . ASP A 1 84 ? 12.207 15.153 1.331 1.00 57.16 84 ASP A N 1
ATOM 639 C CA . ASP A 1 84 ? 11.795 16.485 1.838 1.00 57.16 84 ASP A CA 1
ATOM 640 C C . ASP A 1 84 ? 10.837 17.276 0.916 1.00 57.16 84 ASP A C 1
ATOM 642 O O . ASP A 1 84 ? 11.234 18.193 0.189 1.00 57.16 84 ASP A O 1
ATOM 646 N N . ASN A 1 85 ? 9.565 16.888 0.892 1.00 61.41 85 ASN A N 1
ATOM 647 C CA . ASN A 1 85 ? 8.577 17.403 -0.040 1.00 61.41 85 ASN A CA 1
ATOM 648 C C . ASN A 1 85 ? 7.338 17.813 0.738 1.00 61.41 85 ASN A C 1
ATOM 650 O O . ASN A 1 85 ? 6.703 17.020 1.427 1.00 61.41 85 ASN A O 1
ATOM 654 N N . MET A 1 86 ? 6.931 19.065 0.525 1.00 64.75 86 MET A N 1
ATOM 655 C CA . MET A 1 86 ? 5.765 19.682 1.168 1.00 64.75 86 MET A CA 1
ATOM 656 C C . MET A 1 86 ? 4.469 18.861 1.040 1.00 64.75 86 MET A C 1
ATOM 658 O O . MET A 1 86 ? 3.516 19.075 1.786 1.00 64.75 86 MET A O 1
ATOM 662 N N . CYS A 1 87 ? 4.410 17.934 0.078 1.00 74.00 87 CYS A N 1
ATOM 663 C CA . CYS A 1 87 ? 3.287 17.023 -0.090 1.00 74.00 87 CYS A CA 1
ATOM 664 C C . CYS A 1 87 ? 3.116 16.092 1.123 1.00 74.00 87 CYS A C 1
ATOM 666 O O . CYS A 1 87 ? 1.998 15.928 1.615 1.00 74.00 87 CYS A O 1
ATOM 668 N N . TYR A 1 88 ? 4.213 15.538 1.649 1.00 77.69 88 TYR A N 1
ATOM 669 C CA . TYR A 1 88 ? 4.173 14.604 2.774 1.00 77.69 88 TYR A CA 1
ATOM 670 C C . TYR A 1 88 ? 4.051 15.313 4.125 1.00 77.69 88 TYR A C 1
ATOM 672 O O . TYR A 1 88 ? 3.443 14.740 5.025 1.00 77.69 88 TYR A O 1
ATOM 680 N N . ASP A 1 89 ? 4.483 16.574 4.242 1.00 78.62 89 ASP A N 1
ATOM 681 C CA . ASP A 1 89 ? 4.286 17.385 5.456 1.00 78.62 89 ASP A CA 1
ATOM 682 C C . ASP A 1 89 ? 2.801 17.458 5.853 1.00 78.62 89 ASP A C 1
ATOM 684 O O . ASP A 1 89 ? 2.437 17.320 7.020 1.00 78.62 89 ASP A O 1
ATOM 688 N N . SER A 1 90 ? 1.910 17.627 4.867 1.00 74.06 90 SER A N 1
ATOM 689 C CA . SER A 1 90 ? 0.460 17.667 5.109 1.00 74.06 90 SER A CA 1
ATOM 690 C C . SER A 1 90 ? -0.101 16.326 5.598 1.00 74.06 90 SER A C 1
ATOM 692 O O . SER A 1 90 ? -0.996 16.290 6.439 1.00 74.06 90 SER A O 1
ATOM 694 N N . ILE A 1 91 ? 0.473 15.220 5.123 1.00 79.44 91 ILE A N 1
ATOM 695 C CA . ILE A 1 91 ? 0.094 13.858 5.509 1.00 79.44 91 ILE A CA 1
ATOM 696 C C . ILE A 1 91 ? 0.606 13.546 6.913 1.00 79.44 91 ILE A C 1
ATOM 698 O O . ILE A 1 91 ? -0.108 12.930 7.701 1.00 79.44 91 ILE A O 1
ATOM 702 N N . GLU A 1 92 ? 1.820 13.978 7.250 1.00 77.75 92 GLU A N 1
ATOM 703 C CA . GLU A 1 92 ? 2.377 13.826 8.592 1.00 77.75 92 GLU A CA 1
ATOM 704 C C . GLU A 1 92 ? 1.524 14.572 9.625 1.00 77.75 92 GLU A C 1
ATOM 706 O O . GLU A 1 92 ? 1.183 14.008 10.666 1.00 77.75 92 GLU A O 1
ATOM 711 N N . ILE A 1 93 ? 1.082 15.792 9.304 1.00 77.81 93 ILE A N 1
ATOM 712 C CA . ILE A 1 93 ? 0.154 16.559 10.147 1.00 77.81 93 ILE A CA 1
ATOM 713 C C . ILE A 1 93 ? -1.177 15.814 10.329 1.00 77.81 93 ILE A C 1
ATOM 715 O O . ILE A 1 93 ? -1.665 15.705 11.459 1.00 77.81 93 ILE A O 1
ATOM 719 N N . ASP A 1 94 ? -1.754 15.267 9.254 1.00 77.06 94 ASP A N 1
ATOM 720 C CA . ASP A 1 94 ? -2.985 14.473 9.328 1.00 77.06 94 ASP A CA 1
ATOM 721 C C . ASP A 1 94 ? -2.807 13.241 10.232 1.00 77.06 94 ASP A C 1
ATOM 723 O O . ASP A 1 94 ? -3.647 12.976 11.096 1.00 77.06 94 ASP A O 1
ATOM 727 N N . LEU A 1 95 ? -1.691 12.518 10.094 1.00 73.81 95 LEU A N 1
ATOM 728 C CA . LEU A 1 95 ? -1.383 11.335 10.902 1.00 73.81 95 LEU A CA 1
ATOM 729 C C . LEU A 1 95 ? -1.199 11.681 12.384 1.00 73.81 95 LEU A C 1
ATOM 731 O O . LEU A 1 95 ? -1.787 11.016 13.239 1.00 73.81 95 LEU A O 1
ATOM 735 N N . LEU A 1 96 ? -0.468 12.754 12.697 1.00 74.19 96 LEU A N 1
ATOM 736 C CA . LEU A 1 96 ? -0.329 13.264 14.066 1.00 74.19 96 LEU A CA 1
ATOM 737 C C . LEU A 1 96 ? -1.690 13.671 14.651 1.00 74.19 96 LEU A C 1
ATOM 739 O O . LEU A 1 96 ? -1.973 13.441 15.829 1.00 74.19 96 LEU A O 1
ATOM 743 N N . SER A 1 97 ? -2.585 14.224 13.827 1.00 71.69 97 SER A N 1
ATOM 744 C CA . SER A 1 97 ? -3.940 14.575 14.258 1.00 71.69 97 SER A CA 1
ATOM 745 C C . SER A 1 97 ? -4.786 13.347 14.624 1.00 71.69 97 SER A C 1
ATOM 747 O O . SER A 1 97 ? -5.652 13.448 15.497 1.00 71.69 97 SER A O 1
ATOM 749 N N . PHE A 1 98 ? -4.523 12.187 14.011 1.00 73.25 98 PHE A N 1
ATOM 750 C CA . PHE A 1 98 ? -5.204 10.923 14.319 1.00 73.25 98 PHE A CA 1
ATOM 751 C C . PHE A 1 98 ? -4.729 10.292 15.625 1.00 73.25 98 PHE A C 1
ATOM 753 O O . PHE A 1 98 ? -5.488 9.560 16.261 1.00 73.25 98 PHE A O 1
ATOM 760 N N . GLU A 1 99 ? -3.491 10.557 16.037 1.00 64.38 99 GLU A N 1
ATOM 761 C CA . GLU A 1 99 ? -3.003 10.139 17.354 1.00 64.38 99 GLU A CA 1
ATOM 762 C C . GLU A 1 99 ? -3.680 10.944 18.469 1.00 64.38 99 GLU A C 1
ATOM 764 O O . GLU A 1 99 ? -4.016 10.403 19.524 1.00 64.38 99 GLU A O 1
ATOM 769 N N . LEU A 1 100 ? -3.929 12.231 18.212 1.00 59.56 100 LEU A N 1
ATOM 770 C CA . LEU A 1 100 ? -4.518 13.161 19.175 1.00 59.56 100 LEU A CA 1
ATOM 771 C C . LEU A 1 100 ? -6.052 13.101 19.212 1.00 59.56 100 LEU A C 1
ATOM 773 O O . LEU A 1 100 ? -6.654 13.337 20.260 1.00 59.56 100 LEU A O 1
ATOM 777 N N . ASN A 1 101 ? -6.697 12.768 18.092 1.00 62.06 101 ASN A N 1
ATOM 778 C CA . ASN A 1 101 ? -8.150 12.724 17.955 1.00 62.06 101 ASN A CA 1
ATOM 779 C C . ASN A 1 101 ? -8.617 11.364 17.437 1.00 62.06 101 ASN A C 1
ATOM 781 O O . ASN A 1 101 ? -8.032 10.794 16.527 1.00 62.06 101 ASN A O 1
ATOM 785 N N . SER A 1 102 ? -9.752 10.866 17.938 1.00 67.38 102 SER A N 1
ATOM 786 C CA . SER A 1 102 ? -10.365 9.659 17.362 1.00 67.38 102 SER A CA 1
ATOM 787 C C . SER A 1 102 ? -10.734 9.876 15.881 1.00 67.38 102 SER A C 1
ATOM 789 O O . SER A 1 102 ? -11.720 10.552 15.570 1.00 67.38 102 SER A O 1
ATOM 791 N N . SER A 1 103 ? -9.951 9.310 14.965 1.00 75.81 103 SER A N 1
ATOM 792 C CA . SER A 1 103 ? -10.158 9.409 13.517 1.00 75.81 103 SER A CA 1
ATOM 793 C C . SER A 1 103 ? -11.349 8.567 13.045 1.00 75.81 103 SER A C 1
ATOM 795 O O . SER A 1 103 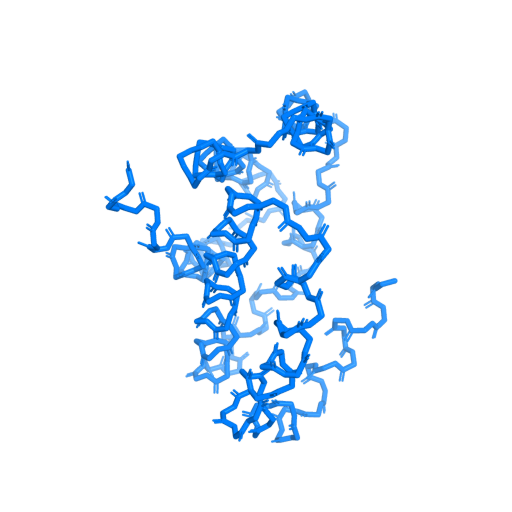? -11.823 7.660 13.738 1.00 75.81 103 SER A O 1
ATOM 797 N N . THR A 1 104 ? -11.909 8.900 11.882 1.00 84.88 104 THR A N 1
ATOM 798 C CA . THR A 1 104 ? -12.913 8.077 11.186 1.00 84.88 104 THR A CA 1
ATOM 799 C C . THR A 1 104 ? -12.293 7.329 10.008 1.00 84.88 104 THR A C 1
ATOM 801 O O . THR A 1 104 ? -11.211 7.661 9.535 1.00 84.88 104 THR A O 1
ATOM 804 N N . LYS A 1 105 ? -13.022 6.343 9.470 1.00 87.00 105 LYS A N 1
ATOM 805 C CA . LYS A 1 105 ? -12.654 5.687 8.205 1.00 87.00 105 LYS A CA 1
ATOM 806 C C . LYS A 1 105 ? -12.562 6.691 7.049 1.00 87.00 105 LYS A C 1
ATOM 808 O O . LYS A 1 105 ? -11.656 6.585 6.238 1.00 87.00 105 LYS A O 1
ATOM 813 N N . SER A 1 106 ? -13.463 7.677 7.014 1.00 87.19 106 SER A N 1
ATOM 814 C CA . SER A 1 106 ? -13.441 8.760 6.022 1.00 87.19 106 SER A CA 1
ATOM 815 C C . SER A 1 106 ? -12.160 9.588 6.129 1.00 87.19 106 SER A C 1
ATOM 817 O O . SER A 1 106 ? -11.557 9.895 5.107 1.00 87.19 106 SER A O 1
ATOM 819 N N . ASP A 1 107 ? -11.723 9.937 7.342 1.00 85.94 107 ASP A N 1
ATOM 820 C CA . ASP A 1 107 ? -10.499 10.731 7.530 1.00 85.94 107 ASP A CA 1
ATOM 821 C C . ASP A 1 107 ? -9.274 9.965 7.021 1.00 85.94 107 ASP A C 1
ATOM 823 O O . ASP A 1 107 ? -8.490 10.493 6.240 1.00 85.94 107 ASP A O 1
ATOM 827 N N . ILE A 1 108 ? -9.189 8.674 7.350 1.00 86.75 108 ILE A N 1
ATOM 828 C CA . ILE A 1 108 ? -8.141 7.780 6.845 1.00 86.75 108 ILE A CA 1
ATOM 829 C C . ILE A 1 108 ? -8.162 7.702 5.316 1.00 86.75 108 ILE A C 1
ATOM 831 O O . ILE A 1 108 ? -7.117 7.787 4.678 1.00 86.75 108 ILE A O 1
ATOM 835 N N . CYS A 1 109 ? -9.342 7.565 4.711 1.00 90.75 109 CYS A N 1
ATOM 836 C CA . CYS A 1 109 ? -9.468 7.501 3.259 1.00 90.75 109 CYS A CA 1
ATOM 837 C C . CYS A 1 109 ? -9.077 8.808 2.569 1.00 90.75 109 CYS A C 1
ATOM 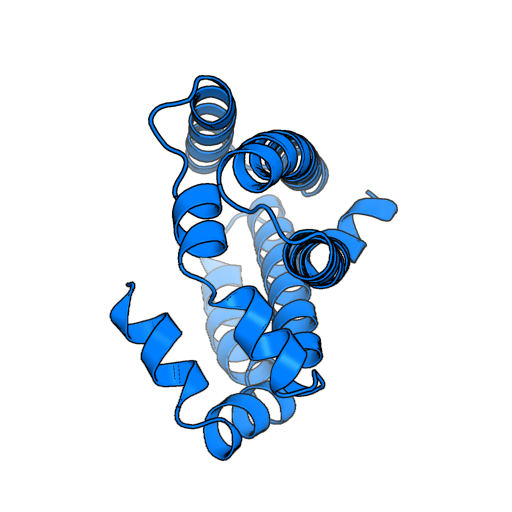839 O O . CYS A 1 109 ? -8.431 8.763 1.524 1.00 90.75 109 CYS A O 1
ATOM 841 N N . LYS A 1 110 ? -9.386 9.967 3.161 1.00 89.12 110 LYS A N 1
ATOM 842 C CA . LYS A 1 110 ? -8.908 11.263 2.658 1.00 89.12 110 LYS A CA 1
ATOM 843 C C . LYS A 1 110 ? -7.385 11.330 2.668 1.00 89.12 110 LYS A C 1
ATOM 845 O O . LYS A 1 110 ? -6.800 11.649 1.639 1.00 89.12 110 LYS A O 1
ATOM 850 N N . THR A 1 111 ? -6.750 10.955 3.777 1.00 87.81 111 THR A N 1
ATOM 851 C CA . THR A 1 111 ? -5.284 10.932 3.877 1.00 87.81 111 THR A CA 1
ATOM 852 C C . THR A 1 111 ? -4.663 9.949 2.884 1.00 87.81 111 THR A C 1
ATOM 854 O O . THR A 1 111 ? -3.659 10.274 2.257 1.00 87.81 111 THR A O 1
ATOM 857 N N . LEU A 1 112 ? -5.277 8.782 2.659 1.00 89.56 112 LEU A N 1
ATOM 858 C CA . LEU A 1 112 ? -4.837 7.848 1.617 1.00 89.56 112 LEU A CA 1
ATOM 859 C C . LEU A 1 112 ? -4.962 8.471 0.214 1.00 89.56 112 LEU A C 1
ATOM 861 O O . LEU A 1 112 ? -4.022 8.411 -0.567 1.00 89.56 112 LEU A O 1
ATOM 865 N N . HIS A 1 113 ? -6.055 9.157 -0.113 1.00 90.06 113 HIS A N 1
ATOM 866 C CA . HIS A 1 113 ? -6.161 9.854 -1.402 1.00 90.06 113 HIS A CA 1
ATOM 867 C C . HIS A 1 113 ? -5.110 10.964 -1.580 1.00 90.06 113 HIS A C 1
ATOM 869 O O . HIS A 1 113 ? -4.528 11.080 -2.664 1.00 90.06 113 HIS A O 1
ATOM 875 N N . SER A 1 114 ? -4.815 11.730 -0.526 1.00 88.19 114 SER A N 1
ATOM 876 C CA . SER A 1 114 ? -3.714 12.703 -0.531 1.00 88.19 114 SER A CA 1
ATOM 877 C C . SER A 1 114 ? -2.369 12.011 -0.766 1.00 88.19 114 SER A C 1
ATOM 879 O O . SER A 1 114 ? -1.622 12.406 -1.660 1.00 88.19 114 SER A O 1
ATOM 881 N N . TYR A 1 115 ? -2.107 10.909 -0.056 1.00 88.88 115 TYR A N 1
ATOM 882 C CA . TYR A 1 115 ? -0.902 10.096 -0.229 1.00 88.88 115 TYR A CA 1
ATOM 883 C C . TYR A 1 115 ? -0.754 9.574 -1.656 1.00 88.88 115 TYR A C 1
ATOM 885 O O . TYR A 1 115 ? 0.331 9.660 -2.223 1.00 88.88 115 TYR A O 1
ATOM 893 N N . ARG A 1 116 ? -1.845 9.096 -2.270 1.00 91.44 116 ARG A N 1
ATOM 894 C CA . ARG A 1 116 ? -1.847 8.645 -3.667 1.00 91.44 116 ARG A CA 1
ATOM 895 C C . ARG A 1 116 ? -1.360 9.742 -4.615 1.00 91.44 116 ARG A C 1
ATOM 897 O O . ARG A 1 116 ? -0.648 9.448 -5.563 1.00 91.44 116 ARG A O 1
ATOM 904 N N . THR A 1 117 ? -1.754 10.988 -4.373 1.00 88.94 117 THR A N 1
ATOM 905 C CA . THR A 1 117 ? -1.347 12.123 -5.213 1.00 88.94 117 THR A CA 1
ATOM 906 C C . THR A 1 117 ? 0.135 12.442 -5.021 1.00 88.94 117 THR A C 1
ATOM 908 O O . THR A 1 117 ? 0.848 12.649 -5.998 1.00 88.94 117 THR A O 1
ATOM 911 N N . CYS A 1 118 ? 0.619 12.423 -3.777 1.00 88.88 118 CYS A N 1
ATOM 912 C CA . CYS A 1 118 ? 2.031 12.663 -3.480 1.00 88.88 118 CYS A CA 1
ATOM 913 C C . CYS A 1 118 ? 2.943 11.591 -4.078 1.00 88.88 118 CYS A C 1
ATOM 915 O O . CYS A 1 118 ? 3.960 11.914 -4.687 1.00 88.88 118 CYS A O 1
ATOM 917 N N . ILE A 1 119 ? 2.572 10.318 -3.934 1.00 90.19 119 ILE A N 1
ATOM 918 C CA . ILE A 1 119 ? 3.389 9.217 -4.441 1.00 90.19 119 ILE A CA 1
ATOM 919 C C . ILE A 1 119 ? 3.397 9.157 -5.972 1.00 90.19 119 ILE A C 1
ATOM 921 O O . ILE A 1 119 ? 4.397 8.733 -6.532 1.00 90.19 119 ILE A O 1
ATOM 925 N N . ASP A 1 120 ? 2.338 9.612 -6.652 1.00 91.06 120 ASP A N 1
ATOM 926 C CA . ASP A 1 120 ? 2.306 9.730 -8.122 1.00 91.06 120 ASP A CA 1
ATOM 927 C C . ASP A 1 120 ? 3.415 10.669 -8.612 1.00 91.06 120 ASP A C 1
ATOM 929 O O . ASP A 1 120 ? 4.227 10.303 -9.456 1.00 91.06 120 ASP A O 1
ATOM 933 N N . LEU A 1 121 ? 3.524 11.843 -7.979 1.00 88.31 121 LEU A N 1
ATOM 934 C CA . LEU A 1 121 ? 4.549 12.837 -8.299 1.00 88.31 121 LEU A CA 1
ATOM 935 C C . LEU A 1 121 ? 5.968 12.325 -8.023 1.00 88.31 121 LEU A C 1
ATOM 937 O O . LEU A 1 121 ? 6.876 12.563 -8.818 1.00 88.31 121 LEU A O 1
ATOM 941 N N . GLU A 1 122 ? 6.170 11.625 -6.906 1.00 89.44 122 GLU A N 1
ATOM 942 C CA . GLU A 1 122 ? 7.484 11.071 -6.567 1.00 89.44 122 GLU A CA 1
ATOM 943 C C . GLU A 1 122 ? 7.851 9.877 -7.452 1.00 89.44 122 GLU A C 1
ATOM 945 O O . GLU A 1 122 ? 9.001 9.760 -7.861 1.00 89.44 122 GLU A O 1
ATOM 950 N N . LEU A 1 123 ? 6.900 9.011 -7.811 1.00 90.38 123 LEU A N 1
ATOM 951 C CA . LEU A 1 123 ? 7.159 7.912 -8.742 1.00 90.38 123 LEU A CA 1
ATOM 952 C C . LEU A 1 123 ? 7.487 8.431 -10.139 1.00 90.38 123 LEU A C 1
ATOM 954 O O . LEU A 1 123 ? 8.412 7.910 -10.750 1.00 90.38 123 LEU A O 1
ATOM 958 N N . ASP A 1 124 ? 6.802 9.469 -10.618 1.00 88.31 124 ASP A N 1
ATOM 959 C CA . ASP A 1 124 ? 7.140 10.117 -11.890 1.00 88.31 124 ASP A CA 1
ATOM 960 C C . ASP A 1 124 ? 8.544 10.746 -11.866 1.00 88.31 124 ASP A C 1
ATOM 962 O O . ASP A 1 124 ? 9.225 10.794 -12.895 1.00 88.31 124 ASP A O 1
ATOM 966 N N . ARG A 1 125 ? 9.004 11.210 -10.696 1.00 87.56 125 ARG A N 1
ATOM 967 C CA . ARG A 1 125 ? 10.345 11.785 -10.524 1.00 87.56 125 ARG A CA 1
ATOM 968 C C . ARG A 1 125 ? 11.438 10.721 -10.418 1.00 87.56 125 ARG A C 1
ATOM 970 O O . ARG A 1 125 ? 12.486 10.864 -11.045 1.00 87.56 125 ARG A O 1
ATOM 977 N N . GLU A 1 126 ? 11.210 9.684 -9.618 1.00 89.00 126 GLU A N 1
ATOM 978 C CA . GLU A 1 126 ? 12.217 8.676 -9.266 1.00 89.00 126 GLU A CA 1
ATOM 979 C C . GLU A 1 126 ? 12.243 7.488 -10.239 1.00 89.00 126 GLU A C 1
ATOM 981 O O . GLU A 1 126 ? 13.301 6.916 -10.511 1.00 89.00 126 GLU A O 1
ATOM 986 N N . CYS A 1 127 ? 11.090 7.089 -10.780 1.00 90.25 127 CYS A N 1
ATOM 987 C CA . CYS A 1 127 ? 10.937 5.889 -11.597 1.00 90.25 127 CYS A CA 1
ATOM 988 C C . CYS A 1 127 ? 10.593 6.232 -13.054 1.00 90.25 127 CYS A C 1
ATOM 990 O O . CYS A 1 127 ? 9.496 6.664 -13.380 1.00 90.25 127 CYS A O 1
ATOM 992 N N . SER A 1 128 ? 11.488 5.911 -13.993 1.00 89.00 128 SER A N 1
ATOM 993 C CA . SER A 1 128 ? 11.217 6.104 -15.432 1.00 89.00 128 SER A CA 1
ATOM 994 C C . SER A 1 128 ? 10.342 5.008 -16.066 1.00 89.00 128 SER A C 1
ATOM 996 O O . SER A 1 128 ? 9.952 5.110 -17.229 1.00 89.00 128 SER A O 1
ATOM 998 N N . SER A 1 129 ? 10.076 3.914 -15.347 1.00 91.62 129 SER A N 1
ATOM 999 C CA . SER A 1 129 ? 9.383 2.735 -15.876 1.00 91.62 129 SER A CA 1
ATOM 1000 C C . SER A 1 129 ? 7.875 2.809 -15.634 1.00 91.62 129 SER A C 1
ATOM 1002 O O . SER A 1 129 ? 7.394 2.662 -14.512 1.00 91.62 129 SER A O 1
ATOM 1004 N N . ALA A 1 130 ? 7.106 2.913 -16.721 1.00 91.06 130 ALA A N 1
ATOM 1005 C CA . ALA A 1 130 ? 5.643 2.873 -16.664 1.00 91.06 130 ALA A CA 1
ATOM 1006 C C . ALA A 1 130 ? 5.094 1.545 -16.103 1.00 91.06 130 ALA A C 1
ATOM 1008 O O . ALA A 1 130 ? 3.978 1.508 -15.582 1.00 91.06 130 ALA A O 1
ATOM 1009 N N . ILE A 1 131 ? 5.854 0.447 -16.213 1.00 93.25 131 ILE A N 1
ATOM 1010 C CA . ILE A 1 131 ? 5.479 -0.849 -15.629 1.00 93.25 131 ILE A CA 1
ATOM 1011 C C . ILE A 1 131 ? 5.579 -0.776 -14.107 1.00 93.25 131 ILE A C 1
ATOM 1013 O O . ILE A 1 131 ? 4.664 -1.236 -13.427 1.00 93.25 131 ILE A O 1
ATOM 1017 N N . THR A 1 132 ? 6.634 -0.156 -13.583 1.00 93.12 132 THR A N 1
ATOM 1018 C CA . THR A 1 132 ? 6.851 0.021 -12.146 1.00 93.12 132 THR A CA 1
ATOM 1019 C C . THR A 1 132 ? 5.730 0.859 -11.536 1.00 93.12 132 THR A C 1
ATOM 1021 O O . THR A 1 132 ? 5.046 0.388 -10.628 1.00 93.12 132 THR A O 1
ATOM 1024 N N . THR A 1 133 ? 5.444 2.037 -12.105 1.00 93.50 133 THR A N 1
ATOM 1025 C CA . THR A 1 133 ? 4.363 2.930 -11.643 1.00 93.50 133 THR A CA 1
ATOM 1026 C C . THR A 1 133 ? 2.996 2.248 -11.710 1.00 93.50 133 THR A C 1
ATOM 1028 O O . THR A 1 133 ? 2.230 2.263 -10.745 1.00 93.50 133 THR A O 1
ATOM 1031 N N . ARG A 1 134 ? 2.692 1.556 -12.818 1.00 94.88 134 ARG A N 1
ATOM 1032 C CA . ARG A 1 134 ? 1.442 0.789 -12.954 1.00 94.88 134 ARG A CA 1
ATOM 1033 C C . ARG A 1 134 ? 1.340 -0.329 -11.922 1.00 94.88 134 ARG A C 1
ATOM 1035 O O . ARG A 1 134 ? 0.265 -0.550 -11.368 1.00 94.88 134 ARG A O 1
ATOM 1042 N N . THR A 1 135 ? 2.431 -1.055 -11.696 1.00 94.88 135 THR A N 1
ATOM 1043 C CA . THR A 1 135 ? 2.458 -2.162 -10.738 1.00 94.88 135 THR A CA 1
ATOM 1044 C C . THR A 1 135 ? 2.256 -1.630 -9.329 1.00 94.88 135 THR A C 1
ATOM 1046 O O . THR A 1 135 ? 1.398 -2.144 -8.619 1.00 94.88 135 THR A O 1
ATOM 1049 N N . PHE A 1 136 ? 2.936 -0.546 -8.955 1.00 94.94 136 PHE A N 1
ATOM 1050 C CA . PHE A 1 136 ? 2.720 0.119 -7.675 1.00 94.94 136 PHE A CA 1
ATOM 1051 C C . PHE A 1 136 ? 1.244 0.485 -7.469 1.00 94.94 136 PHE A C 1
ATOM 1053 O O . PHE A 1 136 ? 0.634 0.047 -6.489 1.00 94.94 136 PHE A O 1
ATOM 1060 N N . PHE A 1 137 ? 0.634 1.204 -8.419 1.00 95.56 137 PHE A N 1
ATOM 1061 C CA . PHE A 1 137 ? -0.759 1.626 -8.270 1.00 95.56 137 PHE A CA 1
ATOM 1062 C C . PHE A 1 137 ? -1.755 0.469 -8.283 1.00 95.56 137 PHE A C 1
ATOM 1064 O O . PHE A 1 137 ? -2.731 0.521 -7.545 1.00 95.56 137 PHE A O 1
ATOM 1071 N N . LYS A 1 138 ? -1.480 -0.628 -8.999 1.00 95.31 138 LYS A N 1
ATOM 1072 C CA . LYS A 1 138 ? -2.289 -1.853 -8.896 1.00 95.31 138 L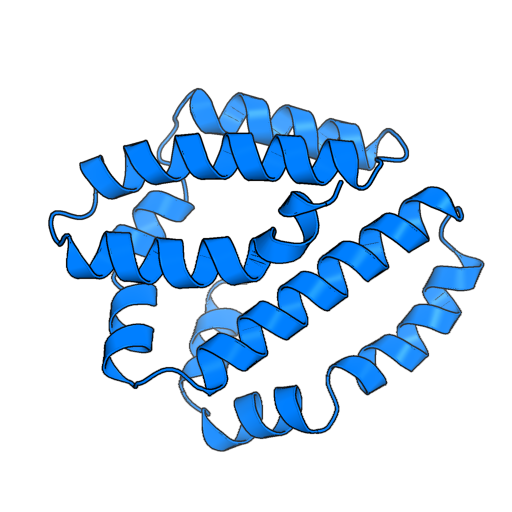YS A CA 1
ATOM 1073 C C . LYS A 1 138 ? -2.402 -2.331 -7.443 1.00 95.31 138 LYS A C 1
ATOM 1075 O O . LYS A 1 138 ? -3.497 -2.658 -6.989 1.00 95.31 138 LYS A O 1
ATOM 1080 N N . PHE A 1 139 ? -1.291 -2.395 -6.710 1.00 95.00 139 PHE A N 1
ATOM 1081 C CA . PHE A 1 139 ? -1.304 -2.841 -5.313 1.00 95.00 139 PHE A CA 1
ATOM 1082 C C . PHE A 1 139 ? -1.835 -1.766 -4.363 1.00 95.00 139 PHE A C 1
ATOM 1084 O O . PHE A 1 139 ? -2.569 -2.090 -3.426 1.00 95.00 139 PHE A O 1
ATOM 1091 N N . TYR A 1 140 ? -1.540 -0.496 -4.636 1.00 94.00 140 TYR A N 1
ATOM 1092 C CA . TYR A 1 140 ? -2.087 0.631 -3.887 1.00 94.00 140 TYR A CA 1
ATOM 1093 C C . TYR A 1 140 ? -3.622 0.678 -3.945 1.00 94.00 140 TYR A C 1
ATOM 1095 O O . TYR A 1 140 ? -4.290 0.820 -2.920 1.00 94.00 140 TYR A O 1
ATOM 1103 N N . ASP A 1 141 ? -4.200 0.485 -5.128 1.00 94.75 141 ASP A N 1
ATOM 1104 C CA . ASP A 1 141 ? -5.649 0.486 -5.331 1.00 94.75 141 ASP A CA 1
ATOM 1105 C C . ASP A 1 141 ? -6.309 -0.720 -4.642 1.00 94.75 141 ASP A C 1
ATOM 1107 O O . ASP A 1 141 ? -7.406 -0.613 -4.096 1.00 94.75 141 ASP A O 1
ATOM 1111 N N . ILE A 1 142 ? -5.628 -1.871 -4.572 1.00 94.31 142 ILE A N 1
ATOM 1112 C CA . ILE A 1 142 ? -6.096 -3.023 -3.784 1.00 94.31 142 ILE A CA 1
ATOM 1113 C C . ILE A 1 142 ? -6.105 -2.688 -2.290 1.00 94.31 142 ILE A C 1
ATOM 1115 O O . ILE A 1 142 ? -7.097 -2.964 -1.604 1.00 94.31 142 ILE A O 1
ATOM 1119 N N . TRP A 1 143 ? -5.028 -2.079 -1.789 1.00 92.81 143 TRP A N 1
ATOM 1120 C CA . TRP A 1 143 ? -4.912 -1.670 -0.390 1.00 92.81 143 TRP A CA 1
ATOM 1121 C C . TRP A 1 143 ? -5.995 -0.659 -0.004 1.00 92.81 143 TRP A C 1
ATOM 1123 O O . TRP A 1 143 ? -6.615 -0.774 1.052 1.00 92.81 143 TRP A O 1
ATOM 1133 N N . THR A 1 144 ? -6.288 0.284 -0.894 1.00 93.50 144 THR A N 1
ATOM 1134 C CA . THR A 1 144 ? -7.251 1.365 -0.657 1.00 93.50 144 THR A CA 1
ATOM 1135 C C . THR A 1 144 ? -8.660 1.065 -1.171 1.00 93.50 144 THR A C 1
ATOM 1137 O O . THR A 1 144 ? -9.561 1.877 -0.988 1.00 93.50 144 THR A O 1
ATOM 1140 N N . SER A 1 145 ? -8.912 -0.125 -1.723 1.00 92.88 145 SER A N 1
ATOM 1141 C CA . SER A 1 145 ? -10.204 -0.512 -2.320 1.00 92.88 145 SER A CA 1
ATOM 1142 C C . SER A 1 145 ? -11.414 -0.301 -1.403 1.00 92.88 145 SER A C 1
ATOM 1144 O O . SER A 1 145 ? -12.511 0.015 -1.865 1.00 92.88 145 SER A O 1
ATOM 1146 N N . LYS A 1 146 ? -11.233 -0.427 -0.084 1.00 88.31 146 LYS A N 1
ATOM 1147 C CA . LYS A 1 146 ? -12.301 -0.189 0.895 1.00 88.31 146 LYS A CA 1
ATOM 1148 C C . LYS A 1 146 ? -12.701 1.288 1.038 1.00 88.31 146 LYS A C 1
ATOM 1150 O O . LYS A 1 146 ? -13.779 1.546 1.568 1.00 88.31 146 LYS A O 1
ATOM 1155 N N . CYS A 1 147 ? -11.882 2.226 0.563 1.00 88.19 147 CYS A N 1
ATOM 1156 C CA . CYS A 1 147 ? -12.168 3.662 0.563 1.00 88.19 147 CYS A CA 1
ATOM 1157 C C . CYS A 1 147 ? -13.136 4.106 -0.536 1.00 88.19 147 CYS A C 1
ATOM 1159 O O . CYS A 1 147 ? -13.719 5.172 -0.416 1.00 88.19 147 CYS A O 1
ATOM 1161 N N . ILE A 1 148 ? -13.378 3.278 -1.558 1.00 75.25 148 ILE A N 1
ATOM 1162 C CA . ILE A 1 148 ? -14.292 3.600 -2.670 1.00 75.25 148 ILE A CA 1
ATOM 1163 C C . ILE A 1 148 ? -15.751 3.766 -2.192 1.00 75.25 148 ILE A C 1
ATOM 1165 O O . ILE A 1 148 ? -16.543 4.443 -2.836 1.00 75.25 148 ILE A O 1
ATOM 1169 N N . ASN A 1 149 ? -16.105 3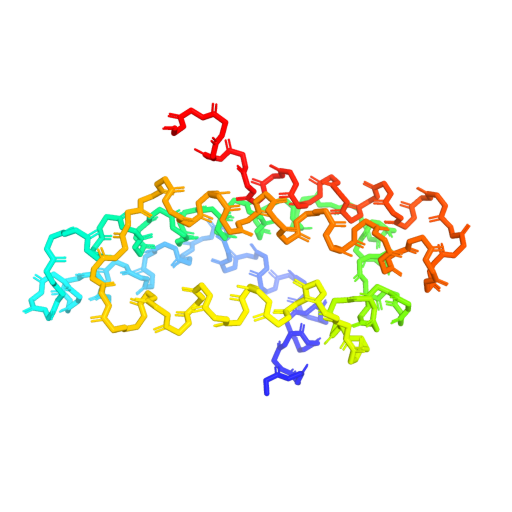.160 -1.052 1.00 59.84 149 ASN A N 1
ATOM 1170 C CA . ASN A 1 149 ? -17.461 3.151 -0.489 1.00 59.84 149 ASN A CA 1
ATOM 1171 C C . ASN A 1 149 ? -17.555 3.850 0.884 1.00 59.84 149 ASN A C 1
ATOM 1173 O O . ASN A 1 149 ? -18.431 3.500 1.679 1.00 59.84 149 ASN A O 1
ATOM 1177 N N . GLN A 1 150 ? -16.602 4.721 1.227 1.00 55.81 150 GLN A N 1
ATOM 1178 C CA . GLN A 1 150 ? -16.637 5.540 2.450 1.00 55.81 150 GLN A CA 1
ATOM 1179 C C . GLN A 1 150 ? -17.026 6.976 2.113 1.00 55.81 150 GLN A C 1
ATOM 1181 O O . GLN A 1 150 ? -17.691 7.587 2.977 1.00 55.81 150 GLN A O 1
#